Protein AF-A0A5C5VIQ5-F1 (afdb_monomer)

Organism: NCBI:txid1938618

pLDDT: mean 84.3, std 11.56, range [47.06, 95.69]

Sequence (68 aa):
MTLNEFHNEVARRTDTAKTKINAAETRRVISEAFTVLAGMSAPESSALIAKALAAGAKKTAATKKKKK

Solvent-accessible surface area (backbone atoms only — not comparable to full-atom values): 3940 Å² total; per-residue (Å²): 127,53,76,67,53,47,45,51,55,51,27,62,68,55,44,38,100,91,40,86,54,54,60,68,57,44,43,50,54,53,51,50,53,51,53,57,44,68,75,43,56,73,71,57,37,51,53,51,52,53,54,53,50,56,54,50,50,53,55,51,52,56,54,55,64,77,76,108

Secondary structure (DSSP, 8-state):
--HHHHHHHHHHHH-BTTB---HHHHHHHHHHHHHHHHTS-HHHHHHHHHHHHHHHHHHHHHHHHTT-

Mean predicted aligned error: 5.95 Å

Structure (mmCIF, N/CA/C/O backbone):
data_AF-A0A5C5VIQ5-F1
#
_entry.id   AF-A0A5C5VIQ5-F1
#
loop_
_atom_site.group_PDB
_atom_site.id
_atom_site.type_symbol
_atom_site.label_atom_id
_atom_site.label_alt_id
_atom_site.label_comp_id
_atom_site.label_asym_id
_atom_site.label_entity_id
_atom_site.label_seq_id
_atom_site.pdbx_PDB_ins_code
_atom_site.Cartn_x
_atom_site.Cartn_y
_atom_site.Cartn_z
_atom_site.occupancy
_atom_site.B_iso_or_equiv
_atom_site.auth_seq_id
_atom_site.auth_comp_id
_atom_site.auth_asym_id
_atom_site.auth_atom_id
_atom_site.pdbx_PDB_model_num
ATOM 1 N N . MET A 1 1 ? 9.122 -6.332 6.101 1.00 79.81 1 MET A N 1
ATOM 2 C CA . MET A 1 1 ? 7.719 -6.371 5.663 1.00 79.81 1 MET A CA 1
ATOM 3 C C . MET A 1 1 ? 7.671 -6.943 4.262 1.00 79.81 1 MET A C 1
ATOM 5 O O . MET A 1 1 ? 8.067 -6.267 3.323 1.00 79.81 1 MET A O 1
ATOM 9 N N . THR A 1 2 ? 7.234 -8.188 4.135 1.00 91.94 2 THR A N 1
ATOM 10 C CA . THR A 1 2 ? 6.816 -8.798 2.871 1.00 91.94 2 THR A CA 1
ATOM 11 C C . THR A 1 2 ? 5.469 -8.221 2.423 1.00 91.94 2 THR A C 1
ATOM 13 O O . THR A 1 2 ? 4.771 -7.572 3.207 1.00 91.94 2 THR A O 1
ATOM 16 N N . LEU A 1 3 ? 5.063 -8.477 1.175 1.00 85.38 3 LEU A N 1
ATOM 17 C CA . LEU A 1 3 ? 3.753 -8.048 0.665 1.00 85.38 3 LEU A CA 1
ATOM 18 C C . LEU A 1 3 ? 2.598 -8.598 1.521 1.00 85.38 3 LEU A C 1
ATOM 20 O O . LEU A 1 3 ? 1.659 -7.882 1.858 1.00 85.38 3 LEU A O 1
ATOM 24 N N . ASN A 1 4 ? 2.701 -9.860 1.941 1.00 86.31 4 ASN A N 1
ATOM 25 C CA . ASN A 1 4 ? 1.683 -10.493 2.773 1.00 86.31 4 ASN A CA 1
ATOM 26 C C . ASN A 1 4 ? 1.657 -9.905 4.198 1.00 86.31 4 ASN A C 1
ATOM 28 O O . ASN A 1 4 ? 0.587 -9.681 4.759 1.00 86.31 4 ASN A O 1
ATOM 32 N N . GLU A 1 5 ? 2.824 -9.593 4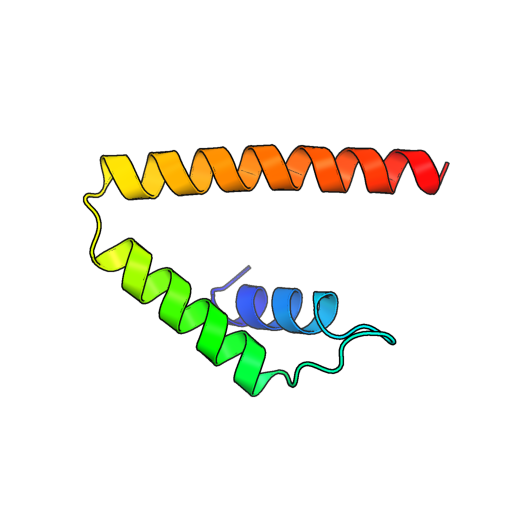.769 1.00 89.56 5 GLU A N 1
ATOM 33 C CA . GLU A 1 5 ? 2.918 -8.881 6.052 1.00 89.56 5 GLU A CA 1
ATOM 34 C C . GLU A 1 5 ? 2.314 -7.473 5.970 1.00 89.56 5 GLU A C 1
ATOM 36 O O . GLU A 1 5 ? 1.608 -7.064 6.890 1.00 89.56 5 GLU A O 1
ATOM 41 N N . PHE A 1 6 ? 2.526 -6.756 4.860 1.00 89.81 6 PHE A N 1
ATOM 42 C CA . PHE A 1 6 ? 1.899 -5.455 4.618 1.00 89.81 6 PHE A CA 1
ATOM 43 C C . PHE A 1 6 ? 0.374 -5.568 4.600 1.00 89.81 6 PHE A C 1
ATOM 45 O O . PHE A 1 6 ? -0.305 -4.830 5.312 1.00 89.81 6 PHE A O 1
ATOM 52 N N . HIS A 1 7 ? -0.169 -6.531 3.851 1.00 87.69 7 HIS A N 1
ATOM 53 C CA . HIS A 1 7 ? -1.613 -6.762 3.795 1.00 87.69 7 HIS A CA 1
ATOM 54 C C . HIS A 1 7 ? -2.208 -7.067 5.174 1.00 87.69 7 HIS A C 1
ATOM 56 O O . HIS A 1 7 ? -3.262 -6.536 5.525 1.00 87.69 7 HIS A O 1
ATOM 62 N N . ASN A 1 8 ? -1.520 -7.889 5.968 1.00 88.81 8 ASN A N 1
ATOM 63 C CA . ASN A 1 8 ? -1.950 -8.231 7.322 1.00 88.81 8 ASN A CA 1
ATOM 64 C C . ASN A 1 8 ? -1.928 -7.022 8.262 1.00 88.81 8 ASN A C 1
ATOM 66 O O . ASN A 1 8 ? -2.875 -6.819 9.019 1.00 88.81 8 ASN A O 1
ATOM 70 N N . GLU A 1 9 ? -0.882 -6.198 8.203 1.00 89.81 9 GLU A N 1
ATOM 71 C CA . GLU A 1 9 ? -0.782 -5.011 9.053 1.00 89.81 9 GLU A CA 1
ATOM 72 C C . GLU A 1 9 ? -1.828 -3.951 8.686 1.00 89.81 9 GLU A C 1
ATOM 74 O O . GLU A 1 9 ? -2.384 -3.306 9.576 1.00 89.81 9 GLU A O 1
ATOM 79 N N . VAL A 1 10 ? -2.143 -3.784 7.396 1.00 88.31 10 VAL A N 1
ATOM 80 C CA . VAL A 1 10 ? -3.235 -2.899 6.972 1.00 88.31 10 VAL A CA 1
ATOM 81 C C . VAL A 1 10 ? -4.574 -3.431 7.480 1.00 88.31 10 VAL A C 1
ATOM 83 O O . VAL A 1 10 ? -5.279 -2.674 8.141 1.00 88.31 10 VAL A O 1
ATOM 86 N N . ALA A 1 11 ? -4.874 -4.721 7.280 1.00 85.88 11 ALA A N 1
ATOM 87 C CA . ALA A 1 11 ? -6.104 -5.353 7.773 1.00 85.88 11 ALA A CA 1
ATOM 88 C C . ALA A 1 11 ? -6.294 -5.159 9.285 1.00 85.88 11 ALA A C 1
ATOM 90 O O . ALA A 1 11 ? -7.360 -4.747 9.738 1.00 85.88 11 ALA A O 1
ATOM 91 N N . ARG A 1 12 ? -5.227 -5.359 10.067 1.00 85.75 12 ARG A N 1
ATOM 92 C CA . ARG A 1 12 ? -5.234 -5.158 11.522 1.00 85.75 12 ARG A CA 1
ATOM 93 C C . ARG A 1 12 ? -5.509 -3.705 11.930 1.00 85.75 12 ARG A C 1
ATOM 95 O O . ARG A 1 12 ? -6.049 -3.459 13.002 1.00 85.75 12 ARG A O 1
ATOM 102 N N . ARG A 1 13 ? -5.090 -2.723 11.125 1.00 84.25 13 ARG A N 1
ATOM 103 C CA . ARG A 1 13 ? -5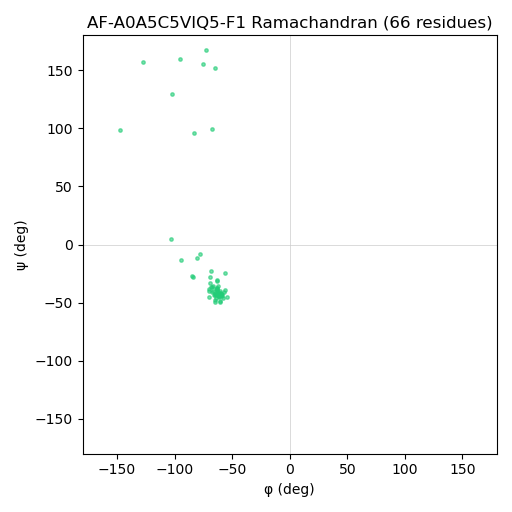.309 -1.290 11.404 1.00 84.25 13 ARG A CA 1
ATOM 104 C C . ARG A 1 13 ? -6.675 -0.792 10.956 1.00 84.25 13 ARG A C 1
ATOM 106 O O . ARG A 1 13 ? -7.144 0.209 11.497 1.00 84.25 13 ARG A O 1
ATOM 113 N N . THR A 1 14 ? -7.250 -1.415 9.935 1.00 82.94 14 THR A N 1
ATOM 114 C CA . THR A 1 14 ? -8.565 -1.060 9.395 1.00 82.94 14 THR A CA 1
ATOM 115 C C . THR A 1 14 ? -9.698 -1.727 10.155 1.00 82.94 14 THR A C 1
ATOM 117 O O . THR A 1 14 ? -10.781 -1.150 10.216 1.00 82.94 14 THR A O 1
ATOM 120 N N . ASP A 1 15 ? -9.443 -2.883 10.771 1.00 77.19 15 ASP A N 1
ATOM 121 C CA . ASP A 1 15 ? -10.366 -3.503 11.717 1.00 77.19 15 ASP A CA 1
ATOM 122 C C . ASP A 1 15 ? -10.459 -2.643 12.985 1.00 77.19 15 ASP A C 1
ATOM 124 O O . ASP A 1 15 ? -9.574 -2.619 13.844 1.00 77.19 15 ASP A O 1
ATOM 128 N N . THR A 1 16 ? -11.517 -1.840 13.058 1.00 77.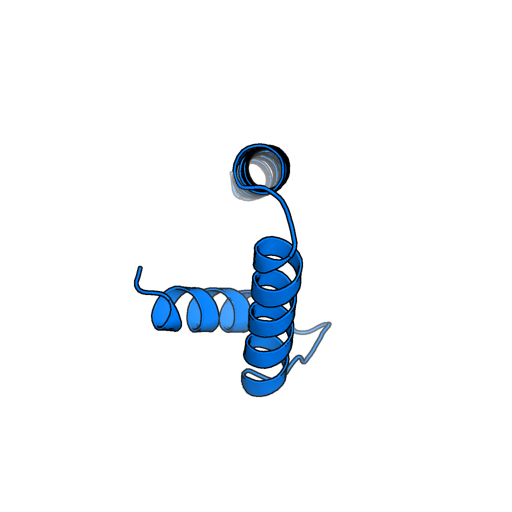38 16 THR A N 1
ATOM 129 C CA . THR A 1 16 ? -11.770 -0.931 14.175 1.00 77.38 16 THR A CA 1
ATOM 130 C C . THR A 1 16 ? -13.172 -1.160 14.714 1.00 77.38 16 THR A C 1
ATOM 132 O O . THR A 1 16 ? -14.073 -1.580 13.994 1.00 77.38 16 THR A O 1
ATOM 135 N N . ALA A 1 17 ? -13.412 -0.785 15.972 1.00 69.00 17 ALA A N 1
ATOM 136 C CA . ALA A 1 17 ? -14.732 -0.931 16.593 1.00 69.00 17 ALA A CA 1
ATOM 137 C C . ALA A 1 17 ? -15.874 -0.238 15.813 1.00 69.00 17 ALA A C 1
ATOM 139 O O . ALA A 1 17 ? -17.027 -0.636 15.936 1.00 69.00 17 ALA A O 1
ATOM 140 N N . LYS A 1 18 ? -15.560 0.790 15.009 1.00 71.44 18 LYS A N 1
ATOM 141 C CA . LYS A 1 18 ? -16.527 1.538 14.187 1.00 71.44 18 LYS A CA 1
ATOM 142 C C . LYS A 1 18 ? -16.642 1.025 12.750 1.00 71.44 18 LYS A C 1
ATOM 144 O O . LYS A 1 18 ? -17.554 1.426 12.035 1.00 71.44 18 LYS A O 1
ATOM 149 N N . THR A 1 19 ? -15.716 0.183 12.303 1.00 70.88 19 THR A N 1
ATOM 150 C CA . THR A 1 19 ? -15.653 -0.311 10.927 1.00 70.88 19 THR A CA 1
ATOM 151 C C . THR A 1 19 ? -15.101 -1.725 10.960 1.00 70.88 19 THR A C 1
ATOM 153 O O . THR A 1 19 ? -13.891 -1.925 11.053 1.00 70.88 19 THR A O 1
ATOM 156 N N . LYS A 1 20 ? -16.009 -2.704 10.904 1.00 66.69 20 LYS A N 1
ATOM 157 C CA . LYS A 1 20 ? -15.651 -4.113 10.759 1.00 66.69 20 LYS A CA 1
ATOM 158 C C . LYS A 1 20 ?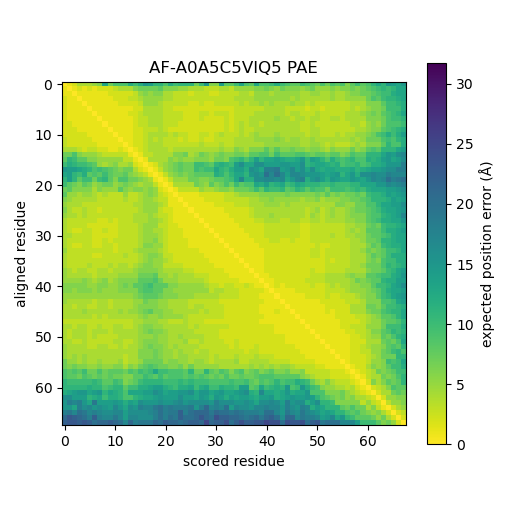 -15.420 -4.391 9.283 1.00 66.69 20 LYS A C 1
A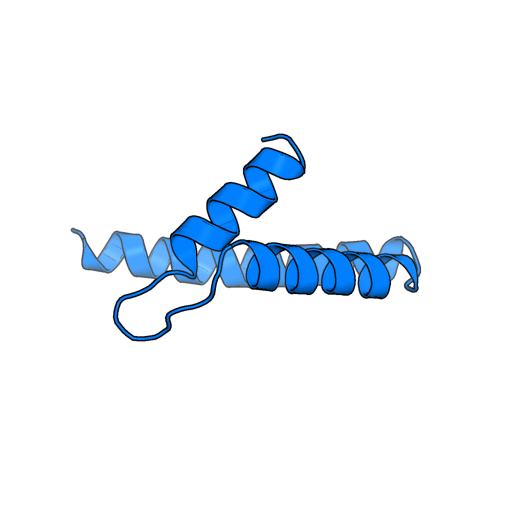TOM 160 O O . LYS A 1 20 ? -16.370 -4.608 8.540 1.00 66.69 20 LYS A O 1
ATOM 165 N N . ILE A 1 21 ? -14.165 -4.334 8.870 1.00 75.19 21 ILE A N 1
ATOM 166 C CA . ILE A 1 21 ? -13.734 -4.807 7.558 1.00 75.19 21 ILE A CA 1
ATOM 167 C C . ILE A 1 21 ? -13.083 -6.165 7.773 1.00 75.19 21 ILE A C 1
ATOM 169 O O . ILE A 1 21 ? -12.203 -6.301 8.624 1.00 75.19 21 ILE A O 1
ATOM 173 N N . ASN A 1 22 ? -13.492 -7.172 7.005 1.00 81.62 22 ASN A N 1
ATOM 174 C CA . ASN A 1 22 ? -12.853 -8.472 7.117 1.00 81.62 22 ASN A CA 1
ATOM 175 C C . ASN A 1 22 ? -11.458 -8.452 6.444 1.00 81.62 22 ASN A C 1
ATOM 177 O O . ASN A 1 22 ? -11.155 -7.646 5.553 1.00 81.62 22 ASN A O 1
ATOM 181 N N . ALA A 1 23 ? -10.561 -9.340 6.879 1.00 80.94 23 ALA A N 1
ATOM 182 C CA . ALA A 1 23 ? -9.191 -9.376 6.359 1.00 80.94 23 ALA A CA 1
ATOM 183 C C . ALA A 1 23 ? -9.133 -9.713 4.855 1.00 80.94 23 ALA A C 1
ATOM 185 O O . ALA A 1 23 ? -8.234 -9.248 4.152 1.00 80.94 23 ALA A O 1
ATOM 186 N N . ALA A 1 24 ? -10.093 -10.493 4.347 1.00 85.88 24 ALA A N 1
ATOM 187 C CA . ALA A 1 24 ? -10.174 -10.851 2.933 1.00 85.88 24 ALA A CA 1
ATOM 188 C C . ALA A 1 24 ? -10.568 -9.649 2.053 1.00 85.88 24 ALA A C 1
ATOM 190 O O . ALA A 1 24 ? -9.983 -9.446 0.993 1.00 85.88 24 ALA A O 1
ATOM 191 N N . GLU A 1 25 ? -11.496 -8.815 2.512 1.00 86.06 25 GLU A N 1
ATOM 192 C CA . GLU A 1 25 ? -11.911 -7.560 1.888 1.00 86.06 25 GLU A CA 1
ATOM 193 C C . GLU A 1 25 ? -10.754 -6.571 1.866 1.00 86.06 25 GLU A C 1
ATOM 195 O O . GLU A 1 25 ? -10.454 -6.014 0.814 1.00 86.06 25 GLU A O 1
ATOM 200 N N . THR A 1 26 ? -10.031 -6.424 2.983 1.00 87.81 26 THR A N 1
ATOM 201 C CA . THR A 1 26 ? -8.841 -5.559 3.024 1.00 87.81 26 THR A CA 1
ATOM 202 C C . THR A 1 26 ? -7.808 -5.988 1.985 1.00 87.81 26 THR A C 1
ATOM 204 O O . THR A 1 26 ? -7.288 -5.161 1.241 1.00 87.81 26 THR A O 1
ATOM 207 N N . ARG A 1 27 ? -7.532 -7.294 1.893 1.00 87.56 27 ARG A N 1
ATOM 208 C CA . ARG A 1 27 ? -6.590 -7.848 0.910 1.00 87.56 27 ARG A CA 1
ATOM 209 C C . ARG A 1 27 ? -7.036 -7.589 -0.527 1.00 87.56 27 ARG A C 1
ATOM 211 O O . ARG A 1 27 ? -6.204 -7.202 -1.340 1.00 87.56 27 ARG A O 1
ATOM 218 N N . ARG A 1 28 ? -8.328 -7.761 -0.828 1.00 88.31 28 ARG A N 1
ATOM 219 C CA . ARG A 1 28 ? -8.895 -7.456 -2.153 1.00 88.31 28 ARG A CA 1
ATOM 220 C C . ARG A 1 28 ? -8.712 -5.984 -2.503 1.00 88.31 28 ARG A C 1
ATOM 222 O O . ARG A 1 28 ? -8.160 -5.685 -3.551 1.00 88.31 28 ARG A O 1
ATOM 229 N N . VAL A 1 29 ? -9.076 -5.074 -1.600 1.00 90.31 29 VAL A N 1
ATOM 230 C CA . VAL A 1 29 ? -8.937 -3.626 -1.825 1.00 90.31 29 VAL A CA 1
ATOM 231 C C . VAL A 1 29 ? -7.481 -3.227 -2.075 1.00 90.31 29 VAL A C 1
ATOM 233 O O . VAL A 1 29 ? -7.206 -2.447 -2.983 1.00 90.31 29 VAL A O 1
ATOM 236 N N . ILE A 1 30 ? -6.532 -3.773 -1.308 1.00 91.56 30 ILE A N 1
ATOM 237 C CA . ILE A 1 30 ? -5.106 -3.480 -1.514 1.00 91.56 30 ILE A CA 1
ATOM 238 C C . ILE A 1 30 ? -4.613 -4.038 -2.859 1.00 91.56 30 ILE A C 1
ATOM 240 O O . ILE A 1 30 ? -3.857 -3.366 -3.558 1.00 91.56 30 ILE A O 1
ATOM 244 N N . SER A 1 31 ? -5.058 -5.236 -3.245 1.00 90.44 31 SER A N 1
ATOM 245 C CA . SER A 1 31 ? -4.724 -5.834 -4.544 1.00 90.44 31 SER A CA 1
ATOM 246 C C . SER A 1 31 ? -5.224 -4.982 -5.715 1.00 90.44 31 SER A C 1
ATOM 248 O O . SER A 1 31 ? -4.469 -4.712 -6.650 1.00 90.44 31 SER A O 1
ATOM 250 N N . GLU A 1 32 ? -6.464 -4.495 -5.646 1.00 94.56 32 GLU A N 1
ATOM 251 C CA . GLU A 1 32 ? -7.017 -3.589 -6.658 1.00 94.56 32 GLU A CA 1
ATOM 252 C C . GLU A 1 32 ? -6.250 -2.262 -6.701 1.00 94.56 32 GLU A C 1
ATOM 254 O O . GLU A 1 32 ? -5.943 -1.760 -7.780 1.00 94.56 32 GLU A O 1
ATOM 259 N N . ALA A 1 33 ? -5.838 -1.724 -5.548 1.00 92.56 33 ALA A N 1
ATOM 260 C CA . ALA A 1 33 ? -5.019 -0.514 -5.503 1.00 92.56 33 ALA A CA 1
ATOM 261 C C . ALA A 1 33 ? -3.673 -0.690 -6.232 1.00 92.56 33 ALA A C 1
ATOM 263 O O . ALA A 1 33 ? -3.259 0.197 -6.978 1.00 92.56 33 ALA A O 1
ATOM 264 N N . PHE A 1 34 ? -3.003 -1.836 -6.069 1.00 92.06 34 PHE A N 1
ATOM 265 C CA . PHE A 1 34 ? -1.779 -2.137 -6.820 1.00 92.06 34 PHE A CA 1
ATOM 266 C C . PHE A 1 34 ? -2.036 -2.375 -8.310 1.00 92.06 34 PHE A C 1
ATOM 268 O O . PHE A 1 34 ? -1.210 -1.981 -9.127 1.00 92.06 34 PHE A O 1
ATOM 275 N N . THR A 1 35 ? -3.185 -2.946 -8.671 1.00 94.75 35 THR A N 1
ATOM 276 C CA . THR A 1 35 ? -3.591 -3.118 -10.074 1.00 94.75 35 THR A CA 1
ATOM 277 C C . THR A 1 35 ? -3.785 -1.766 -10.762 1.00 94.75 35 THR A C 1
ATOM 279 O O . THR A 1 35 ? -3.281 -1.556 -11.862 1.00 94.75 35 THR A O 1
ATOM 282 N N . VAL A 1 36 ? -4.418 -0.804 -10.082 1.00 94.38 36 VAL A N 1
ATOM 283 C CA . VAL A 1 36 ? -4.543 0.577 -10.577 1.00 94.38 36 VAL A CA 1
ATOM 284 C C . VAL A 1 36 ? -3.168 1.228 -10.743 1.00 94.38 36 VAL A C 1
ATOM 286 O O . VAL A 1 36 ? -2.904 1.843 -11.773 1.00 94.38 36 VAL A O 1
ATOM 289 N N . LEU A 1 37 ? -2.268 1.060 -9.769 1.00 92.88 37 LEU A N 1
ATOM 290 C CA . LEU A 1 37 ? -0.899 1.583 -9.857 1.00 92.88 37 LEU A CA 1
ATOM 291 C C . LEU A 1 37 ? -0.107 0.962 -11.015 1.00 92.88 37 LEU A C 1
ATOM 293 O O . LEU A 1 37 ? 0.681 1.662 -11.644 1.00 92.88 37 LEU A O 1
ATOM 297 N N . ALA A 1 38 ? -0.324 -0.322 -11.312 1.00 93.38 38 ALA A N 1
ATOM 298 C CA . ALA A 1 38 ? 0.331 -1.022 -12.415 1.00 93.38 38 ALA A CA 1
ATOM 299 C C . ALA A 1 38 ? -0.120 -0.523 -13.799 1.00 93.38 38 ALA A C 1
ATOM 301 O O . ALA A 1 38 ? 0.623 -0.664 -14.766 1.00 93.38 38 ALA A O 1
ATOM 302 N N . GLY A 1 39 ? -1.310 0.082 -13.895 1.00 94.81 39 GLY A N 1
ATOM 303 C CA . GLY A 1 39 ? -1.792 0.737 -15.113 1.00 94.81 39 GLY A CA 1
ATOM 304 C C . GLY A 1 39 ? -1.185 2.122 -15.369 1.00 94.81 39 GLY A C 1
ATOM 305 O O . GLY A 1 39 ? -1.421 2.701 -16.427 1.00 94.81 39 GLY A O 1
ATOM 306 N N . MET A 1 40 ? -0.423 2.672 -14.420 1.00 94.75 40 MET A N 1
ATOM 307 C CA . MET A 1 40 ? 0.221 3.982 -14.540 1.00 94.75 40 MET A CA 1
ATOM 308 C C . MET A 1 40 ? 1.664 3.851 -15.034 1.00 94.75 40 MET A C 1
ATOM 310 O O . MET A 1 40 ? 2.314 2.820 -14.854 1.00 94.75 40 MET A O 1
ATOM 314 N N . SER A 1 41 ? 2.217 4.934 -15.585 1.00 94.69 41 SER A N 1
ATOM 315 C CA . SER A 1 41 ? 3.654 4.982 -15.853 1.00 94.69 41 SER A CA 1
ATOM 316 C C . SER A 1 41 ? 4.461 4.939 -14.543 1.00 94.69 41 SER A C 1
ATOM 318 O O . SER A 1 41 ? 4.004 5.374 -13.476 1.00 94.69 41 SER A O 1
ATOM 320 N N . ALA A 1 42 ? 5.690 4.417 -14.603 1.00 92.50 42 ALA A N 1
ATOM 321 C CA . ALA A 1 42 ? 6.565 4.324 -13.430 1.00 92.50 42 ALA A CA 1
ATOM 322 C C . ALA A 1 42 ? 6.814 5.684 -12.724 1.00 92.50 42 ALA A C 1
ATOM 324 O O . ALA A 1 42 ? 6.796 5.720 -11.489 1.00 92.50 42 ALA A O 1
ATOM 325 N N . PRO A 1 43 ? 6.991 6.817 -13.440 1.00 95.38 43 PRO A N 1
ATOM 326 C CA . PRO A 1 43 ? 7.129 8.125 -12.797 1.00 95.38 43 PRO A CA 1
ATOM 327 C C . PRO A 1 43 ? 5.861 8.577 -12.060 1.00 95.38 43 PRO A C 1
ATOM 329 O O . PRO A 1 43 ? 5.940 9.077 -10.936 1.00 95.38 43 PRO A O 1
ATOM 332 N N . GLU A 1 44 ? 4.686 8.387 -12.662 1.00 94.62 44 GLU A N 1
ATOM 333 C CA . GLU A 1 44 ? 3.416 8.845 -12.089 1.00 94.62 44 GLU A CA 1
ATOM 334 C C . GLU A 1 44 ? 3.020 8.042 -10.849 1.00 94.62 44 GLU A C 1
ATOM 336 O O . GLU A 1 44 ? 2.653 8.620 -9.822 1.00 94.62 44 GLU A O 1
ATOM 341 N N . SER A 1 45 ? 3.144 6.714 -10.917 1.00 94.00 45 SER A N 1
ATOM 342 C CA . SER A 1 45 ? 2.899 5.824 -9.775 1.00 94.00 45 SER A CA 1
ATOM 343 C C . SER A 1 45 ? 3.834 6.146 -8.605 1.00 94.00 45 SER A C 1
ATOM 345 O O . SER A 1 45 ? 3.381 6.281 -7.465 1.00 94.00 45 SER A O 1
ATOM 347 N N . SER A 1 46 ? 5.122 6.379 -8.878 1.00 93.75 46 SER A N 1
ATOM 348 C CA . SER A 1 46 ? 6.103 6.775 -7.858 1.00 93.75 46 SER A CA 1
ATOM 349 C C . SER A 1 46 ? 5.745 8.113 -7.201 1.00 93.75 46 SER A C 1
ATOM 351 O O . SER A 1 46 ? 5.777 8.238 -5.973 1.00 93.75 46 SER A O 1
ATOM 353 N N . ALA A 1 47 ? 5.342 9.111 -7.995 1.00 95.19 47 ALA A N 1
ATOM 354 C CA . ALA A 1 47 ? 4.921 10.415 -7.485 1.00 95.19 47 ALA A CA 1
ATOM 355 C C . ALA A 1 47 ? 3.650 10.325 -6.622 1.00 95.19 47 ALA A C 1
ATOM 357 O O . ALA A 1 47 ? 3.540 11.008 -5.598 1.00 95.19 47 ALA A O 1
ATOM 358 N N . LEU A 1 48 ? 2.693 9.472 -7.002 1.00 95.69 48 LEU A N 1
ATOM 359 C CA . LEU A 1 48 ? 1.474 9.236 -6.232 1.00 95.69 48 LEU A CA 1
ATOM 360 C C . LEU A 1 48 ? 1.780 8.585 -4.877 1.00 95.69 48 LEU A C 1
ATOM 362 O O . LEU A 1 48 ? 1.318 9.074 -3.842 1.00 95.69 48 LEU A O 1
ATOM 366 N N . ILE A 1 49 ? 2.606 7.534 -4.863 1.00 94.44 49 ILE A N 1
ATOM 367 C CA . ILE A 1 49 ? 3.028 6.864 -3.626 1.00 94.44 49 ILE A CA 1
ATOM 368 C C . ILE A 1 49 ? 3.783 7.829 -2.707 1.00 94.44 49 ILE A C 1
ATOM 370 O O . ILE A 1 49 ? 3.508 7.870 -1.507 1.00 94.44 49 ILE A O 1
ATOM 374 N N . ALA A 1 50 ? 4.666 8.673 -3.250 1.00 94.12 50 ALA A N 1
ATOM 375 C CA . ALA A 1 50 ? 5.368 9.688 -2.466 1.00 94.12 50 ALA A CA 1
ATOM 376 C C . ALA A 1 50 ? 4.397 10.667 -1.775 1.00 94.12 50 ALA A C 1
ATOM 378 O O . ALA A 1 50 ? 4.530 10.944 -0.577 1.00 94.12 50 ALA A O 1
ATOM 379 N N . LYS A 1 51 ? 3.367 11.144 -2.491 1.00 94.38 51 LYS A N 1
ATOM 380 C CA . LYS A 1 51 ? 2.308 11.994 -1.914 1.00 94.38 51 LYS A CA 1
ATOM 381 C C . LYS A 1 51 ? 1.518 11.261 -0.824 1.00 94.38 51 LYS A C 1
ATOM 383 O O . LYS A 1 51 ? 1.267 11.836 0.239 1.00 94.38 51 LYS A O 1
ATOM 388 N N . ALA A 1 52 ? 1.162 9.997 -1.053 1.00 90.94 52 ALA A N 1
ATOM 389 C CA . ALA A 1 52 ? 0.442 9.176 -0.082 1.00 90.94 52 ALA A CA 1
ATOM 390 C C . ALA A 1 52 ? 1.255 8.957 1.209 1.00 90.94 52 ALA A C 1
ATOM 392 O O . ALA A 1 52 ? 0.720 9.094 2.313 1.00 90.94 52 ALA A O 1
ATOM 393 N N . LEU A 1 53 ? 2.563 8.704 1.092 1.00 93.06 53 LEU A N 1
ATOM 394 C CA . LEU A 1 53 ? 3.472 8.572 2.235 1.00 93.06 53 LEU A CA 1
ATOM 395 C C . LEU A 1 53 ? 3.581 9.874 3.036 1.00 93.06 53 LEU A C 1
ATOM 397 O O . LEU A 1 53 ? 3.493 9.845 4.266 1.00 93.06 53 LEU A O 1
ATOM 401 N N . ALA A 1 54 ? 3.692 11.02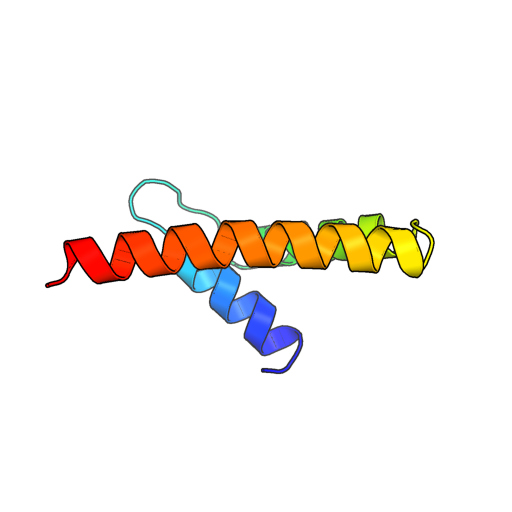5 2.364 1.00 93.25 54 ALA A N 1
ATOM 402 C CA . ALA A 1 54 ? 3.717 12.327 3.030 1.00 93.25 54 ALA A CA 1
ATOM 403 C C . ALA A 1 54 ? 2.422 12.600 3.821 1.00 93.25 54 ALA A C 1
ATOM 405 O O . ALA A 1 54 ? 2.465 13.101 4.949 1.00 93.25 54 ALA A O 1
ATOM 406 N N . ALA A 1 55 ? 1.262 12.223 3.273 1.00 89.88 55 ALA A N 1
ATOM 407 C 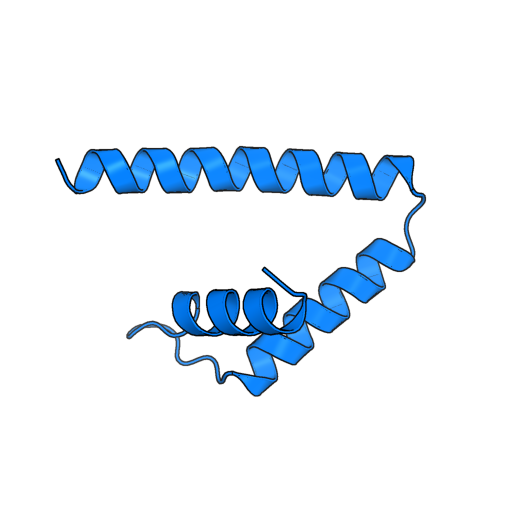CA . ALA A 1 55 ? -0.014 12.298 3.984 1.00 89.88 55 ALA A CA 1
ATOM 408 C C . ALA A 1 55 ? -0.060 11.350 5.203 1.00 89.88 55 ALA A C 1
ATOM 410 O O . ALA A 1 55 ? -0.471 11.752 6.298 1.00 89.88 55 ALA A O 1
ATOM 411 N N . GLY A 1 56 ? 0.426 10.113 5.056 1.00 89.12 56 GLY A N 1
ATOM 412 C CA . GLY A 1 56 ? 0.519 9.1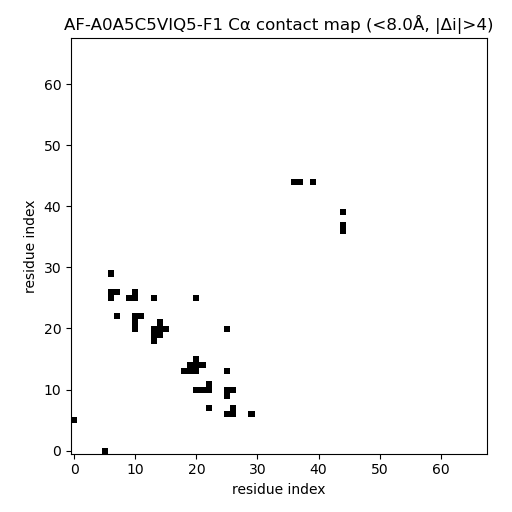31 6.143 1.00 89.12 56 GLY A CA 1
ATOM 413 C C . GLY A 1 56 ? 1.459 9.553 7.282 1.00 89.12 56 GLY A C 1
ATOM 414 O O . GLY A 1 56 ? 1.148 9.349 8.463 1.00 89.12 56 GLY A O 1
ATOM 415 N N . ALA A 1 57 ? 2.577 10.208 6.956 1.00 87.00 57 ALA A N 1
ATOM 416 C CA . ALA A 1 57 ? 3.524 10.743 7.932 1.00 87.00 57 ALA A CA 1
ATOM 417 C C . ALA A 1 57 ? 2.876 11.814 8.825 1.00 87.00 57 ALA A C 1
ATOM 419 O O . ALA A 1 57 ? 3.017 11.763 10.051 1.00 87.00 57 ALA A O 1
ATOM 420 N N . LYS A 1 58 ? 2.074 12.719 8.242 1.00 83.81 58 LYS A N 1
ATOM 421 C CA . LYS A 1 58 ? 1.301 13.727 8.995 1.00 83.81 58 LYS A CA 1
ATOM 422 C C . LYS A 1 58 ? 0.325 13.080 9.982 1.00 83.81 58 LYS A C 1
ATOM 424 O O . LYS A 1 58 ? 0.253 13.494 11.139 1.00 83.81 58 LYS A O 1
ATOM 429 N N . LYS A 1 59 ? -0.379 12.021 9.565 1.00 78.06 59 LYS A N 1
ATOM 430 C CA . LYS A 1 59 ? -1.314 11.275 10.428 1.00 78.06 59 LYS A CA 1
ATOM 431 C C . LYS A 1 59 ? -0.589 10.592 11.591 1.00 78.06 59 LYS A C 1
ATOM 433 O O . LYS A 1 59 ? -1.048 10.644 12.733 1.00 78.06 59 LYS A O 1
ATOM 438 N N . THR A 1 60 ? 0.572 9.999 11.330 1.00 74.69 60 THR A N 1
ATOM 439 C CA . THR A 1 60 ? 1.381 9.333 12.362 1.00 74.69 60 THR A CA 1
ATOM 440 C C . THR A 1 60 ? 1.952 10.343 13.363 1.00 74.69 60 THR A C 1
ATOM 442 O O . THR A 1 60 ? 1.900 10.108 14.570 1.00 74.69 60 THR A O 1
ATOM 445 N N . ALA A 1 61 ? 2.420 11.503 12.892 1.00 68.81 61 ALA A N 1
ATOM 446 C CA . ALA A 1 61 ? 2.878 12.600 13.745 1.00 68.81 61 ALA A CA 1
ATOM 447 C C . ALA A 1 61 ? 1.751 13.160 14.636 1.00 68.81 61 ALA A C 1
ATOM 449 O O . ALA A 1 61 ? 1.952 13.355 15.835 1.00 68.81 61 ALA A O 1
ATOM 450 N N . ALA A 1 62 ? 0.546 13.347 14.087 1.00 64.62 62 ALA A N 1
ATOM 451 C CA . ALA A 1 62 ? -0.626 13.773 14.855 1.00 64.62 62 ALA A CA 1
ATOM 452 C C . ALA A 1 62 ? -1.038 12.742 15.921 1.00 64.62 62 ALA A C 1
ATOM 454 O O . ALA A 1 62 ? -1.409 13.107 17.036 1.00 64.62 62 ALA A O 1
ATOM 455 N N . THR A 1 63 ? -0.920 11.449 15.608 1.00 60.94 63 THR A N 1
ATOM 456 C CA . THR A 1 63 ? -1.231 10.364 16.553 1.00 60.94 63 THR A CA 1
ATOM 457 C C . THR A 1 63 ? -0.217 10.308 17.704 1.00 60.94 63 THR A C 1
ATOM 459 O O . THR A 1 63 ? -0.608 10.080 18.845 1.00 60.94 63 THR A O 1
ATOM 462 N N . LYS A 1 64 ? 1.073 10.581 17.442 1.00 62.94 64 LYS A N 1
ATOM 463 C CA . LYS A 1 64 ? 2.116 10.661 18.485 1.00 62.94 64 LYS A CA 1
ATOM 464 C C . LYS A 1 64 ? 1.915 11.841 19.445 1.00 62.94 64 LYS A C 1
ATOM 466 O O . LYS A 1 64 ? 2.167 11.680 20.631 1.00 62.94 64 LYS A O 1
ATOM 471 N N . LYS A 1 65 ? 1.431 12.995 18.966 1.00 59.22 65 LYS A N 1
ATOM 472 C CA . LYS A 1 65 ? 1.149 14.166 19.822 1.00 59.22 65 LYS A CA 1
ATOM 473 C C . LYS A 1 65 ? -0.033 13.971 20.778 1.00 59.22 65 LYS A C 1
ATOM 475 O O . LYS A 1 65 ? -0.036 14.587 21.827 1.00 59.22 65 LYS A O 1
ATOM 480 N N . LYS A 1 66 ? -1.020 13.133 20.437 1.00 57.38 66 LYS A N 1
ATOM 481 C CA . LYS A 1 66 ? -2.182 12.845 21.307 1.00 57.38 66 LYS A CA 1
ATOM 482 C C . LYS A 1 66 ? -1.909 11.811 22.408 1.00 57.38 66 LYS A C 1
ATOM 484 O O . LYS A 1 66 ? -2.762 11.608 23.261 1.00 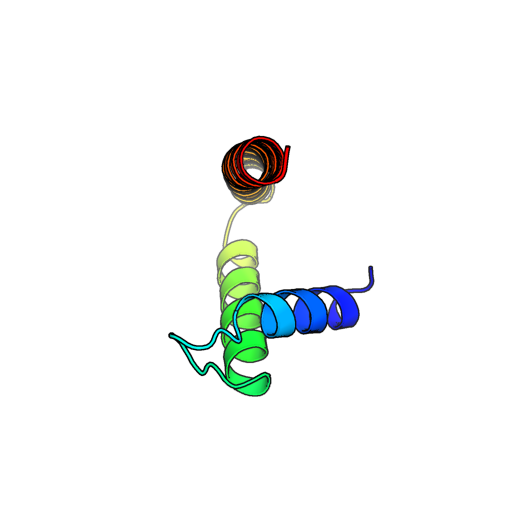57.38 66 LYS A O 1
ATOM 489 N N . LYS A 1 67 ? -0.773 11.110 22.344 1.00 54.53 67 LYS A N 1
ATOM 490 C CA . LYS A 1 67 ? -0.365 10.063 23.299 1.00 54.53 67 LYS A CA 1
ATOM 491 C C . LYS A 1 67 ? 0.707 10.532 24.295 1.00 54.53 67 LYS A C 1
ATOM 493 O O . LYS A 1 67 ? 1.221 9.700 25.037 1.00 54.53 67 LYS A O 1
ATOM 498 N N . LYS A 1 68 ? 1.075 11.813 24.260 1.00 47.06 68 LYS A N 1
ATOM 499 C CA . LYS A 1 68 ? 2.072 12.450 25.123 1.00 47.06 68 LYS A CA 1
ATOM 500 C C . LYS A 1 68 ? 1.368 13.490 25.980 1.00 47.06 68 LYS A C 1
ATOM 502 O O . LYS A 1 68 ? 1.809 13.659 27.131 1.00 47.06 68 LYS A O 1
#

Radius of gyration: 14.13 Å; Cα contacts (8 Å, |Δi|>4): 25; chains: 1; bounding box: 24×25×41 Å

Nearest PDB structures (foldseek):
  8ueo-assembly1_1W  TM=7.086E-01  e=9.389E+00  Sus scrofa

Foldseek 3Di:
DPPVVVLVVQQVVQCDPVHHDHSVNSNVVVVVVVVVLVPDDPVVSVVVVVVVVVVVVVVVVVVVVVVD